Protein AF-A0A2V9VFQ6-F1 (afdb_monomer_lite)

pLDDT: mean 90.0, std 15.18, range [36.12, 98.5]

Secondary structure (DSSP, 8-state):
---------HHHHHTTSS-S--STT----------HHHHHHHHHHHHHHHHT-

Structure (mmCIF, N/CA/C/O backbone):
data_AF-A0A2V9VFQ6-F1
#
_entry.id   AF-A0A2V9VFQ6-F1
#
loop_
_atom_site.group_PDB
_atom_site.id
_atom_site.type_symbol
_atom_site.label_atom_id
_atom_site.label_alt_id
_atom_site.label_comp_id
_atom_site.label_asym_id
_atom_site.label_entity_id
_atom_site.label_seq_id
_atom_site.pdbx_PDB_ins_code
_atom_site.Cartn_x
_atom_site.Cartn_y
_atom_site.Cartn_z
_atom_site.occupancy
_atom_site.B_iso_or_equiv
_atom_site.auth_seq_id
_atom_site.auth_comp_id
_atom_site.auth_asym_id
_atom_site.auth_atom_id
_atom_site.pdbx_PDB_model_num
ATOM 1 N N . MET A 1 1 ? 8.634 -22.137 19.927 1.00 36.59 1 MET A N 1
ATOM 2 C CA . MET A 1 1 ? 8.700 -21.909 18.468 1.00 36.59 1 MET A CA 1
ATOM 3 C C . MET A 1 1 ? 8.360 -20.450 18.227 1.00 36.59 1 MET A C 1
ATOM 5 O O . MET A 1 1 ? 7.242 -20.059 18.520 1.00 36.59 1 MET A O 1
ATOM 9 N N . CYS A 1 2 ? 9.332 -19.634 17.820 1.00 36.12 2 CYS A N 1
ATOM 10 C CA . CYS A 1 2 ? 9.088 -18.240 17.450 1.00 36.12 2 CYS A CA 1
ATOM 11 C C . CYS A 1 2 ? 8.492 -18.264 16.037 1.00 36.12 2 CYS A C 1
ATOM 13 O O . CYS A 1 2 ? 9.208 -18.587 15.089 1.00 36.12 2 CYS A O 1
ATOM 15 N N . SER A 1 3 ? 7.180 -18.069 15.896 1.00 48.69 3 SER A N 1
ATOM 16 C CA . SER A 1 3 ? 6.563 -17.950 14.574 1.00 48.69 3 SER A CA 1
ATOM 17 C C . SER A 1 3 ? 7.111 -16.685 13.922 1.00 48.69 3 SER A C 1
ATOM 19 O O . SER A 1 3 ? 6.973 -15.598 14.481 1.00 48.69 3 SER A O 1
ATOM 21 N N . LEU A 1 4 ? 7.779 -16.839 12.780 1.00 54.25 4 LEU A N 1
ATOM 22 C CA . LEU A 1 4 ? 8.279 -15.737 11.959 1.00 54.25 4 LEU A CA 1
ATOM 23 C C . LEU A 1 4 ? 7.187 -14.668 11.803 1.00 54.25 4 LEU A C 1
ATOM 25 O O . LEU A 1 4 ? 6.024 -15.007 11.586 1.00 54.25 4 LEU A O 1
ATOM 29 N N . ALA A 1 5 ? 7.559 -13.393 11.941 1.00 64.19 5 ALA A N 1
ATOM 30 C CA . ALA A 1 5 ? 6.652 -12.273 11.717 1.00 64.19 5 ALA A CA 1
ATOM 31 C C . ALA A 1 5 ? 5.926 -12.449 10.374 1.00 64.19 5 ALA A C 1
ATOM 33 O O . ALA A 1 5 ? 6.555 -12.748 9.358 1.00 64.19 5 ALA A O 1
ATOM 34 N N . GLN A 1 6 ? 4.605 -12.300 10.380 1.00 74.88 6 GLN A N 1
ATOM 35 C CA . GLN A 1 6 ? 3.771 -12.491 9.201 1.00 74.88 6 GLN A CA 1
ATOM 36 C C . GLN A 1 6 ? 4.048 -11.352 8.205 1.00 74.88 6 GLN A C 1
ATOM 38 O O . GLN A 1 6 ? 3.597 -10.224 8.395 1.00 74.88 6 GLN A O 1
ATOM 43 N N . VAL A 1 7 ? 4.848 -11.626 7.171 1.00 90.19 7 VAL A N 1
ATOM 44 C CA . VAL A 1 7 ? 5.135 -10.677 6.085 1.00 90.19 7 VAL A CA 1
ATOM 45 C C . VAL A 1 7 ? 4.065 -10.835 5.009 1.00 90.19 7 VAL A C 1
ATOM 47 O O . VAL A 1 7 ? 3.843 -11.939 4.522 1.00 90.19 7 VAL A O 1
ATOM 50 N N . CYS A 1 8 ? 3.423 -9.734 4.626 1.00 93.38 8 CYS A N 1
ATOM 51 C CA . CYS A 1 8 ? 2.493 -9.672 3.498 1.00 93.38 8 CYS A CA 1
ATOM 52 C C . CYS A 1 8 ? 2.767 -8.419 2.661 1.00 93.38 8 CYS A C 1
ATOM 54 O O . CYS A 1 8 ? 3.371 -7.453 3.142 1.00 93.38 8 CYS A O 1
ATOM 56 N N . ALA A 1 9 ? 2.346 -8.435 1.399 1.00 94.81 9 ALA A N 1
ATOM 57 C CA . ALA A 1 9 ? 2.461 -7.279 0.525 1.00 94.81 9 ALA A CA 1
ATOM 58 C C . ALA A 1 9 ? 1.330 -6.272 0.791 1.00 94.81 9 ALA A C 1
ATOM 60 O O . ALA A 1 9 ? 0.202 -6.640 1.119 1.00 94.81 9 ALA A O 1
ATOM 61 N N . LEU A 1 10 ? 1.599 -4.978 0.575 1.00 96.06 10 LEU A N 1
ATOM 62 C CA . LEU A 1 10 ? 0.618 -3.912 0.823 1.00 96.06 10 LEU A CA 1
ATOM 63 C C . LEU A 1 10 ? -0.694 -4.120 0.042 1.00 96.06 10 LEU A C 1
ATOM 65 O O . LEU A 1 10 ? -1.778 -3.877 0.572 1.00 96.06 10 LEU A O 1
ATOM 69 N N . HIS A 1 11 ? -0.614 -4.623 -1.195 1.00 96.19 11 HIS A N 1
ATOM 70 C CA . HIS A 1 11 ? -1.797 -4.863 -2.026 1.00 96.19 11 HIS A CA 1
ATOM 71 C C . HIS A 1 11 ? -2.738 -5.926 -1.438 1.00 96.19 11 HIS A C 1
ATOM 73 O O . HIS A 1 11 ? -3.934 -5.909 -1.726 1.00 96.19 11 HIS A O 1
ATOM 79 N N . GLU A 1 12 ? -2.237 -6.861 -0.629 1.00 97.19 12 GLU A N 1
ATOM 80 C CA . GLU A 1 12 ? -3.057 -7.903 -0.002 1.00 97.19 12 GLU A CA 1
ATOM 81 C C . GLU A 1 12 ? -3.940 -7.319 1.100 1.00 97.19 12 GLU A C 1
ATOM 83 O O . GLU A 1 12 ? -5.100 -7.707 1.220 1.00 97.19 12 GLU A O 1
ATOM 88 N N . ILE A 1 13 ? -3.431 -6.322 1.831 1.00 96.12 13 ILE A N 1
ATOM 89 C CA . ILE A 1 13 ? -4.209 -5.568 2.821 1.00 96.12 13 ILE A CA 1
ATOM 90 C C . ILE A 1 13 ? -5.233 -4.669 2.122 1.00 96.1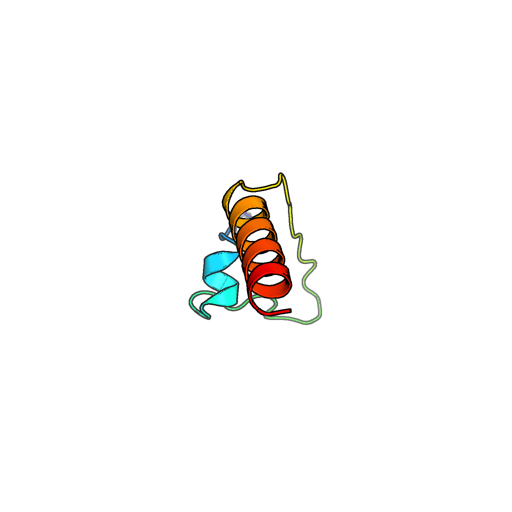2 13 ILE A C 1
ATOM 92 O O . ILE A 1 13 ? -6.413 -4.689 2.463 1.00 96.12 13 ILE A O 1
ATOM 96 N N . VAL A 1 14 ? -4.810 -3.912 1.102 1.00 96.88 14 VAL A N 1
ATOM 97 C CA . VAL A 1 14 ? -5.691 -2.974 0.375 1.00 96.88 14 VAL A CA 1
ATOM 98 C C . VAL A 1 14 ? -6.829 -3.698 -0.356 1.00 96.88 14 VAL A C 1
ATOM 100 O O . VAL A 1 14 ? -7.936 -3.177 -0.438 1.00 96.88 14 VAL A O 1
ATOM 103 N N . SER A 1 15 ? -6.585 -4.916 -0.850 1.00 97.75 15 SER A N 1
ATOM 104 C CA . SER A 1 15 ? -7.613 -5.760 -1.482 1.00 97.75 15 SER A CA 1
ATOM 105 C C . SER A 1 15 ? -8.414 -6.619 -0.497 1.00 97.75 15 SER A C 1
ATOM 107 O O . SER A 1 15 ? -9.188 -7.467 -0.936 1.00 97.75 15 SER A O 1
ATOM 109 N N . LEU A 1 16 ? -8.237 -6.414 0.815 1.00 95.31 16 LEU A N 1
ATOM 110 C CA . LEU A 1 16 ? -8.903 -7.158 1.893 1.00 95.31 16 LEU A CA 1
ATOM 111 C C . LEU A 1 16 ? -8.661 -8.680 1.864 1.00 95.31 16 LEU A C 1
ATOM 113 O O . LEU A 1 16 ? -9.415 -9.441 2.466 1.00 95.31 16 LEU A O 1
ATOM 117 N N . LYS A 1 17 ? -7.597 -9.140 1.193 1.00 96.31 17 LYS A N 1
ATOM 118 C CA . LYS A 1 17 ? -7.170 -10.550 1.212 1.00 96.31 17 LYS A CA 1
ATOM 119 C C . LYS A 1 17 ? -6.514 -10.922 2.538 1.00 96.31 17 LYS A C 1
ATOM 121 O O . LYS A 1 17 ? -6.612 -12.064 2.973 1.00 96.31 17 LYS A O 1
ATOM 126 N N . VAL A 1 18 ? -5.846 -9.956 3.166 1.00 94.25 18 VAL A N 1
ATOM 127 C CA . VAL A 1 18 ? -5.213 -10.089 4.479 1.00 94.25 18 VAL A CA 1
ATOM 128 C C . VAL A 1 18 ? -5.722 -8.966 5.375 1.00 94.25 18 VAL A C 1
ATOM 130 O O . VAL A 1 18 ? -5.696 -7.797 4.996 1.00 94.25 18 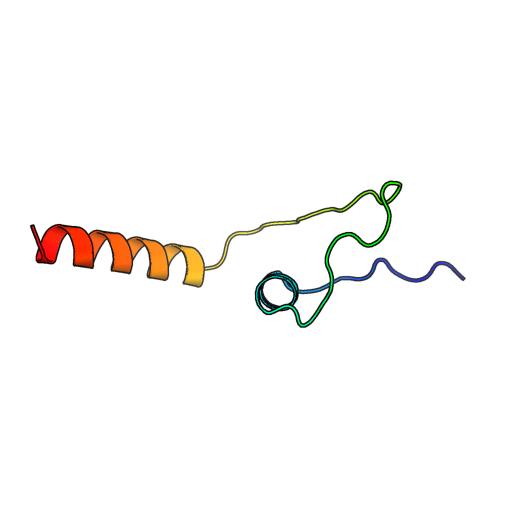VAL A O 1
ATOM 133 N N . VAL A 1 19 ? -6.182 -9.311 6.578 1.00 92.81 19 VAL A N 1
ATOM 134 C CA . VAL A 1 19 ? -6.520 -8.313 7.601 1.00 92.81 19 VAL A CA 1
ATOM 135 C C . VAL A 1 19 ? -5.220 -7.734 8.153 1.00 92.81 19 VAL A C 1
ATOM 137 O O . VAL A 1 19 ? -4.308 -8.491 8.474 1.00 92.81 19 VAL A O 1
ATOM 140 N N . GLY A 1 20 ? -5.138 -6.404 8.245 1.00 92.00 20 GLY A N 1
ATOM 141 C CA . GLY A 1 20 ? -3.978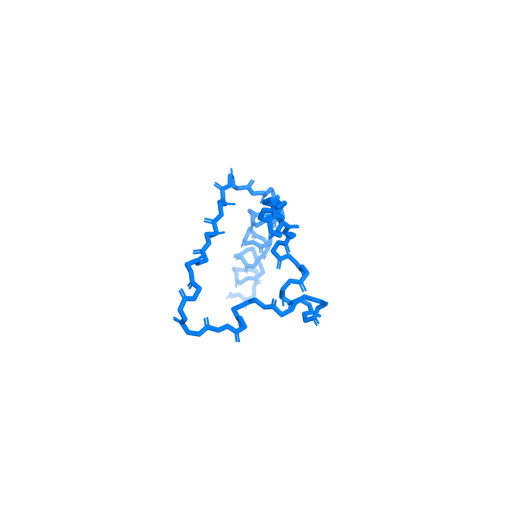 -5.694 8.790 1.00 92.00 20 GLY A CA 1
ATOM 142 C C . GLY A 1 20 ? -3.785 -5.943 10.291 1.00 92.00 20 GLY A C 1
ATOM 143 O O . GLY A 1 20 ? -3.375 -7.018 10.711 1.00 92.00 20 GLY A O 1
ATOM 144 N N . ARG A 1 21 ? -4.045 -4.934 11.126 1.00 93.38 21 ARG A N 1
ATOM 145 C CA . ARG A 1 21 ? -3.983 -5.098 12.588 1.00 93.38 21 ARG A CA 1
ATOM 146 C C . ARG A 1 21 ? -5.179 -5.921 13.079 1.00 93.38 21 ARG A C 1
ATOM 148 O O . ARG A 1 21 ? -6.310 -5.578 12.741 1.00 93.38 21 ARG A O 1
ATOM 155 N N . ASN A 1 22 ? -4.933 -6.939 13.902 1.00 90.88 22 ASN A N 1
ATOM 156 C CA . ASN A 1 22 ? -5.963 -7.814 14.477 1.00 90.88 22 ASN A CA 1
ATOM 157 C C . ASN A 1 22 ? -6.143 -7.618 15.992 1.00 90.88 22 ASN A C 1
ATOM 159 O O . ASN A 1 22 ? -7.213 -7.914 16.519 1.00 90.88 22 ASN A O 1
ATOM 163 N N . ASP A 1 23 ? -5.139 -7.087 16.696 1.00 93.75 23 ASP A N 1
ATOM 164 C CA . ASP A 1 23 ? -5.202 -6.802 18.136 1.00 93.75 23 ASP A CA 1
ATOM 165 C C . ASP A 1 23 ? -4.577 -5.432 18.454 1.00 93.75 23 ASP A C 1
ATOM 167 O O . ASP A 1 23 ? -3.618 -4.986 17.823 1.00 93.75 23 ASP A O 1
ATOM 171 N N . ALA A 1 24 ? -5.124 -4.727 19.445 1.00 96.38 24 ALA A N 1
ATOM 172 C CA . ALA A 1 24 ? -4.666 -3.389 19.825 1.00 96.38 24 ALA A CA 1
ATOM 173 C C . ALA A 1 24 ? -3.245 -3.361 20.424 1.00 96.38 24 ALA A C 1
ATOM 175 O O . ALA A 1 24 ? -2.611 -2.308 20.439 1.00 96.38 24 ALA A O 1
ATOM 176 N N . ARG A 1 25 ? -2.749 -4.499 20.921 1.00 96.19 25 ARG A N 1
ATOM 177 C CA . ARG A 1 25 ? -1.411 -4.661 21.510 1.00 96.19 25 ARG A CA 1
ATOM 178 C C . ARG A 1 25 ? -0.33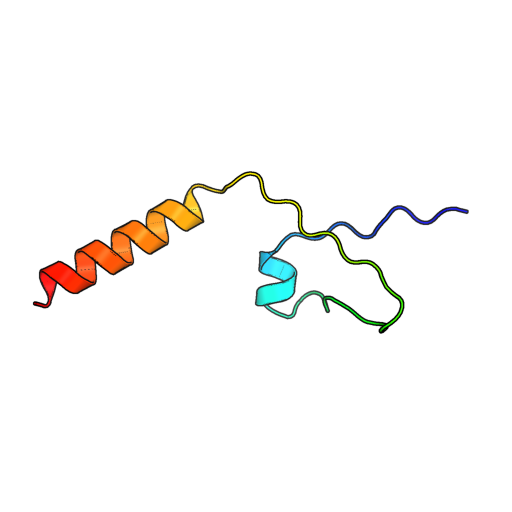7 -4.947 20.460 1.00 96.19 25 ARG A C 1
ATOM 180 O O . ARG A 1 25 ? 0.846 -4.933 20.793 1.00 96.19 25 ARG A O 1
ATOM 187 N N . GLU A 1 26 ? -0.723 -5.227 19.214 1.00 92.75 26 GLU A N 1
ATOM 188 C CA . GLU A 1 26 ? 0.220 -5.515 18.135 1.00 92.75 26 GLU A CA 1
ATOM 189 C C . GLU A 1 26 ? 1.010 -4.269 17.733 1.00 92.75 26 GLU A C 1
ATOM 191 O O . GLU A 1 26 ? 0.455 -3.213 17.416 1.00 92.75 26 GLU A O 1
ATOM 196 N N . ILE A 1 27 ? 2.330 -4.427 17.652 1.00 92.19 27 ILE A N 1
ATOM 197 C CA . ILE A 1 27 ? 3.196 -3.469 16.973 1.00 92.19 27 ILE A CA 1
ATOM 198 C C . ILE A 1 27 ? 3.277 -3.886 15.504 1.00 92.19 27 ILE A C 1
ATOM 200 O O . ILE A 1 27 ? 3.795 -4.949 15.173 1.00 92.19 27 ILE A O 1
ATOM 204 N N . THR A 1 28 ? 2.769 -3.035 14.617 1.00 94.12 28 THR A N 1
ATOM 205 C CA . THR A 1 28 ? 2.754 -3.252 13.164 1.00 94.12 28 THR A CA 1
ATOM 206 C C . THR A 1 28 ? 3.844 -2.423 12.490 1.00 94.12 28 THR A C 1
ATOM 208 O O . THR A 1 28 ? 3.954 -1.230 12.771 1.00 94.12 28 THR A O 1
ATOM 211 N N . LEU A 1 29 ? 4.601 -3.016 11.564 1.00 94.94 29 LEU A N 1
ATOM 212 C CA . LEU A 1 29 ? 5.641 -2.324 10.800 1.00 94.94 29 LEU A CA 1
ATOM 213 C C . LEU A 1 29 ? 5.291 -2.307 9.311 1.00 94.94 29 LEU A C 1
ATOM 215 O O . LEU A 1 29 ? 5.236 -3.353 8.672 1.00 94.94 29 LEU A O 1
ATOM 219 N N . PHE A 1 30 ? 5.130 -1.111 8.749 1.00 95.44 30 PHE A N 1
ATOM 220 C CA . PHE A 1 30 ? 5.126 -0.922 7.303 1.00 95.44 30 PHE A CA 1
ATOM 221 C C . PHE A 1 30 ? 6.531 -0.530 6.845 1.00 95.44 30 PHE A C 1
ATOM 223 O O . PHE A 1 30 ? 7.036 0.532 7.211 1.00 95.44 30 PHE A O 1
ATOM 230 N N . LYS A 1 31 ? 7.174 -1.388 6.047 1.00 94.75 31 LYS A N 1
ATOM 231 C CA . LYS A 1 31 ? 8.465 -1.080 5.429 1.00 94.75 31 LYS A CA 1
ATOM 232 C C . LYS A 1 31 ? 8.262 -0.728 3.961 1.00 94.75 31 LYS A C 1
ATOM 234 O O . LYS A 1 31 ? 7.908 -1.589 3.165 1.00 94.75 31 LYS A O 1
ATOM 239 N N . SER A 1 32 ? 8.563 0.521 3.611 1.00 96.19 32 SER A N 1
ATOM 240 C CA . SER A 1 32 ? 8.579 0.984 2.223 1.00 96.19 32 SER A CA 1
ATOM 241 C C . SER A 1 32 ? 10.005 1.107 1.683 1.00 96.19 32 SER A C 1
ATOM 243 O O . SER A 1 32 ? 10.940 1.464 2.416 1.00 96.19 32 SER A O 1
ATOM 245 N N . VAL A 1 33 ? 10.156 0.782 0.401 1.00 97.00 33 VAL A N 1
ATOM 246 C CA . VAL A 1 33 ? 11.352 1.015 -0.425 1.00 97.00 33 VAL A CA 1
ATOM 247 C C . VAL A 1 33 ? 11.036 1.837 -1.687 1.00 97.00 33 VAL A C 1
ATOM 249 O O . VAL A 1 33 ? 11.961 2.182 -2.410 1.00 97.00 33 VAL A O 1
ATOM 252 N N . GLY A 1 34 ? 9.759 2.172 -1.921 1.00 96.25 34 GLY A N 1
ATOM 253 C CA . GLY A 1 34 ? 9.249 2.733 -3.177 1.00 96.25 34 GLY A CA 1
ATOM 254 C C . GLY A 1 34 ? 9.013 1.668 -4.255 1.00 96.25 34 GLY A C 1
ATOM 255 O O . GLY A 1 34 ? 9.762 0.693 -4.357 1.00 96.25 34 GLY A O 1
ATOM 256 N N . PHE A 1 35 ? 7.960 1.836 -5.058 1.00 97.12 35 PHE 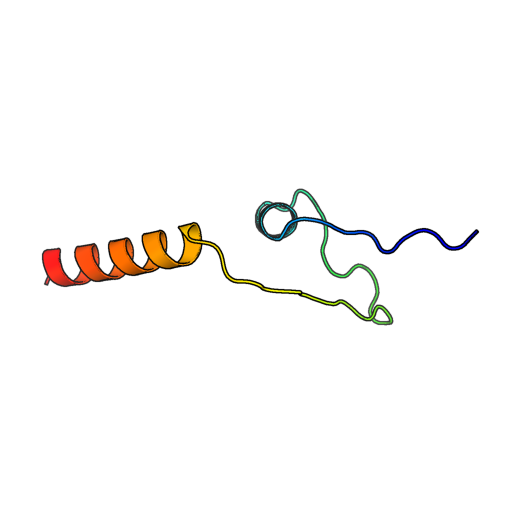A N 1
ATOM 257 C CA . PHE A 1 35 ? 7.668 0.959 -6.194 1.00 97.12 35 PHE A CA 1
ATOM 258 C C . PHE A 1 35 ? 7.197 1.775 -7.402 1.00 97.12 35 PHE A C 1
ATOM 260 O O . PHE A 1 35 ? 6.320 2.618 -7.270 1.00 97.12 35 PHE A O 1
ATOM 267 N N . ALA A 1 36 ? 7.714 1.478 -8.599 1.00 98.12 36 ALA A N 1
ATOM 268 C CA . ALA A 1 36 ? 7.468 2.285 -9.805 1.00 98.12 36 ALA A CA 1
ATOM 269 C C . ALA A 1 36 ? 5.979 2.432 -10.189 1.00 98.12 36 ALA A C 1
ATOM 271 O O . ALA A 1 36 ? 5.604 3.367 -10.893 1.00 98.12 36 ALA A O 1
ATOM 272 N N . LEU A 1 37 ? 5.116 1.517 -9.731 1.00 97.81 37 LEU A N 1
ATOM 273 C CA . LEU A 1 37 ? 3.665 1.640 -9.894 1.00 97.81 37 LEU A CA 1
ATOM 274 C C . LEU A 1 37 ? 3.117 2.909 -9.232 1.00 97.81 37 LEU A C 1
ATOM 276 O O . LEU A 1 37 ? 2.219 3.540 -9.781 1.00 97.81 37 LEU A O 1
ATOM 280 N N . GLU A 1 38 ? 3.643 3.261 -8.059 1.00 98.06 38 GLU A N 1
ATOM 281 C CA . GLU A 1 38 ? 3.227 4.434 -7.288 1.00 98.06 38 GLU A CA 1
ATOM 282 C C . GLU A 1 38 ? 3.527 5.706 -8.093 1.00 98.06 38 GLU A C 1
ATOM 284 O O . GLU A 1 38 ? 2.636 6.533 -8.294 1.00 98.06 38 GLU A O 1
ATOM 289 N N . ASP A 1 39 ? 4.735 5.795 -8.657 1.00 98.31 39 ASP A N 1
ATOM 290 C CA . ASP A 1 39 ? 5.158 6.908 -9.511 1.00 98.31 39 ASP A CA 1
ATOM 291 C C . ASP A 1 39 ? 4.295 7.014 -10.777 1.00 98.31 39 ASP A C 1
ATOM 293 O O . ASP A 1 39 ? 3.799 8.091 -11.117 1.00 98.31 39 ASP A O 1
ATOM 297 N N . LEU A 1 40 ? 4.071 5.887 -11.464 1.00 98.50 40 LEU A N 1
ATOM 298 C CA . LEU A 1 40 ? 3.295 5.841 -12.703 1.00 98.50 40 LEU A CA 1
ATOM 299 C C . LEU A 1 40 ? 1.849 6.306 -12.494 1.00 98.50 40 LEU A C 1
ATOM 301 O O . LEU A 1 40 ? 1.338 7.101 -13.283 1.00 98.50 40 LEU A O 1
ATOM 305 N N . VAL A 1 41 ? 1.183 5.817 -11.444 1.00 98.31 41 VAL A N 1
ATOM 306 C CA . VAL A 1 41 ? -0.216 6.168 -11.157 1.00 98.31 41 VAL A CA 1
ATOM 307 C C . VAL A 1 41 ? -0.344 7.655 -10.829 1.00 98.31 41 VAL A C 1
ATOM 309 O O . VAL A 1 41 ? -1.272 8.308 -11.310 1.00 98.31 41 VAL A O 1
ATOM 312 N N . VAL A 1 42 ? 0.595 8.214 -10.061 1.00 98.38 42 VAL A N 1
ATOM 313 C CA . VAL A 1 42 ? 0.604 9.650 -9.748 1.00 98.38 42 VAL A CA 1
ATOM 314 C C . VAL A 1 42 ? 0.857 10.488 -11.002 1.00 98.38 42 VAL A C 1
ATOM 316 O O . VAL A 1 42 ? 0.138 11.461 -11.233 1.00 98.38 42 VAL A O 1
ATOM 319 N N . ALA A 1 43 ? 1.820 10.104 -11.843 1.00 98.44 43 ALA A N 1
ATOM 320 C CA . ALA A 1 43 ? 2.102 10.801 -13.097 1.00 98.44 43 ALA A CA 1
ATOM 321 C C . ALA A 1 43 ? 0.888 10.798 -14.041 1.00 98.44 43 ALA A C 1
ATOM 323 O O . ALA A 1 43 ? 0.535 11.841 -14.590 1.00 98.44 43 ALA A O 1
ATOM 324 N N . ALA A 1 44 ? 0.210 9.655 -14.180 1.00 98.31 44 ALA A N 1
ATOM 325 C CA . ALA A 1 44 ? -1.005 9.540 -14.982 1.00 98.31 44 ALA A CA 1
ATOM 326 C C . ALA A 1 44 ? -2.139 10.419 -14.432 1.00 98.31 44 ALA A C 1
ATOM 328 O O . ALA A 1 44 ? -2.790 11.128 -15.194 1.00 98.31 44 ALA A O 1
ATOM 329 N N . LEU A 1 45 ? -2.346 10.433 -13.111 1.00 98.19 45 LEU A N 1
ATOM 330 C CA . LEU A 1 45 ? -3.353 11.288 -12.479 1.00 98.19 45 LEU A CA 1
ATOM 331 C C . LEU A 1 45 ? -3.098 12.777 -12.752 1.00 98.19 45 LEU A C 1
ATOM 333 O O . LEU A 1 45 ? -4.040 13.515 -13.032 1.00 98.19 45 LEU A O 1
ATOM 337 N N . LEU A 1 46 ? -1.844 13.223 -12.655 1.00 98.12 46 LEU A N 1
ATOM 338 C CA . LEU A 1 46 ? -1.474 14.610 -12.945 1.00 98.12 46 LEU A CA 1
ATOM 339 C C . LEU A 1 46 ? -1.663 14.941 -14.426 1.00 98.12 46 LEU A C 1
ATOM 341 O O . LEU A 1 46 ? -2.278 15.953 -14.743 1.00 98.12 46 LEU A O 1
ATOM 345 N N . TYR A 1 47 ? -1.199 14.066 -15.320 1.00 98.06 47 TYR A N 1
ATOM 346 C CA . TYR A 1 47 ? -1.378 14.237 -16.759 1.00 98.06 47 TYR A CA 1
ATOM 347 C C . TYR A 1 47 ? -2.857 14.388 -17.134 1.00 98.06 47 TYR A C 1
ATOM 349 O O . TYR A 1 47 ? -3.227 15.316 -17.847 1.00 98.06 47 TYR A O 1
ATOM 357 N N . GLU A 1 48 ? -3.720 13.517 -16.608 1.00 97.75 48 GLU A N 1
ATOM 358 C CA . GLU A 1 48 ? -5.158 13.568 -16.875 1.00 97.75 48 GLU A CA 1
ATOM 359 C C . GLU A 1 48 ? -5.837 14.803 -16.278 1.00 97.75 48 GLU A C 1
ATOM 361 O O . GLU A 1 48 ? -6.765 15.336 -16.880 1.00 97.75 48 GLU A O 1
ATOM 366 N N . ARG A 1 49 ? -5.389 15.288 -15.115 1.00 96.69 49 ARG A N 1
ATOM 367 C CA . ARG A 1 4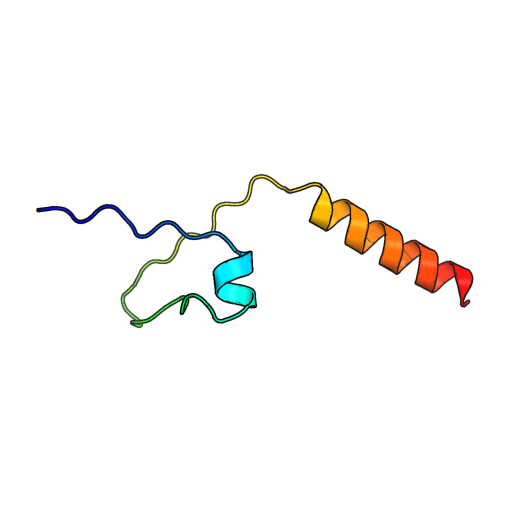9 ? -5.903 16.542 -14.545 1.00 96.69 49 ARG A CA 1
ATOM 368 C C . ARG A 1 49 ? -5.602 17.731 -15.447 1.00 96.69 49 ARG A C 1
ATOM 370 O O . ARG A 1 49 ? -6.513 18.492 -15.737 1.00 96.69 49 ARG A O 1
ATOM 377 N N . GLU A 1 50 ? -4.369 17.851 -15.930 1.00 95.94 50 GLU A N 1
ATOM 378 C CA . GLU A 1 50 ? -3.978 18.963 -16.805 1.00 95.94 50 GLU A CA 1
ATOM 379 C C . GLU A 1 50 ? -4.560 18.839 -18.216 1.00 95.94 50 GLU A C 1
ATOM 381 O O . GLU A 1 50 ? -4.862 19.842 -18.845 1.00 95.94 50 GLU A O 1
ATOM 386 N N . ARG A 1 51 ? -4.769 17.617 -18.719 1.00 92.12 51 ARG A N 1
ATOM 387 C CA . ARG A 1 51 ? -5.425 17.392 -20.017 1.00 92.12 51 ARG A CA 1
ATOM 388 C C . ARG A 1 51 ? -6.896 17.822 -20.028 1.00 92.12 51 ARG A C 1
ATOM 390 O O . ARG A 1 51 ? -7.417 18.141 -21.093 1.00 92.12 51 ARG A O 1
ATOM 397 N N . ASN A 1 52 ? -7.568 17.759 -18.877 1.00 80.88 52 ASN A N 1
ATOM 398 C CA . ASN A 1 52 ? -8.993 18.072 -18.726 1.00 80.88 52 ASN A CA 1
ATOM 399 C C . ASN A 1 52 ? -9.261 19.483 -18.156 1.00 80.88 52 ASN A C 1
ATOM 401 O O . ASN A 1 52 ? -10.428 19.813 -17.933 1.00 80.88 52 ASN A O 1
ATOM 405 N N . ASN A 1 53 ? -8.214 20.284 -17.921 1.00 62.53 53 ASN A N 1
ATOM 406 C CA . ASN A 1 53 ? -8.283 21.709 -17.568 1.00 62.53 53 ASN A CA 1
ATOM 407 C C . ASN A 1 53 ? -8.124 22.587 -18.817 1.00 62.53 53 ASN A C 1
ATOM 409 O O . ASN A 1 53 ? -8.703 23.696 -18.815 1.00 62.53 53 ASN A O 1
#

Radius of gyration: 16.76 Å; chains: 1; bounding box: 20×44×42 Å

Foldseek 3Di:
DPPPDDDDDPVCCVVVVDPADDDPPDDHDDDDPDDVVVVVVVVVVVVVVVVVD

Sequence (53 aa):
MCSLAQVCALHEIVSLKVVGRNDAREITLFKSVGFALEDLVVAALLYERERNN